Protein AF-A0A9D0HNZ5-F1 (afdb_monomer_lite)

Radius of gyration: 14.34 Å; chains: 1; bounding box: 37×37×33 Å

Foldseek 3Di:
DVQLLVCQLVLPVVSNVVCLVVDPDDQQFWDWPPVVVVDPDIDTDRNLLSSLQSVGDPVSSVVVVVSPRDQCDADPQQDGQLNSCVVSVPVVSNVVSVVVPNDQPFTPGPVRDGSVND

pLDDT: mean 92.06, std 7.95, range [64.19, 98.44]

Secondary structure (DSSP, 8-state):
-HHHHHHHHTT-HHHHHHHHHHS---TTSEEEESGGGT-S--EEEEHHHHHHHTT--HHHHHHHHHTT--TT---TT---HHHHHHHTT-HHHHHHHHHTT--SSS--STT---GGG-

Sequence (118 aa):
MKELLEAIEHDSLPKIKKLLEQKSYNLNKEVVIGQEYDLEEYDEIALLFYVIQKDASLEAIELLLERGMDIHHTNREGLGVVDIAIKYKRKDVISLAKRHGVDITVSKRKSGLTPLML

Structure (mmCIF, N/CA/C/O backbone):
data_AF-A0A9D0HNZ5-F1
#
_entry.id   AF-A0A9D0HNZ5-F1
#
loop_
_atom_site.group_PDB
_atom_site.id
_atom_site.type_symbol
_atom_site.label_atom_id
_atom_site.label_alt_id
_atom_site.label_comp_id
_atom_site.label_asym_id
_atom_site.label_entity_id
_atom_site.label_seq_id
_atom_site.pdbx_PDB_ins_code
_atom_site.Cartn_x
_atom_site.Cartn_y
_atom_site.Cartn_z
_atom_site.occupancy
_atom_site.B_iso_or_equiv
_atom_site.auth_seq_id
_atom_site.auth_comp_id
_atom_site.auth_asym_id
_atom_site.auth_atom_id
_atom_site.pdbx_PDB_model_num
ATOM 1 N N . MET A 1 1 ? -12.527 10.078 5.609 1.00 87.25 1 MET A N 1
ATOM 2 C CA . MET A 1 1 ? -11.199 9.524 5.263 1.00 87.25 1 MET A CA 1
ATOM 3 C C . MET A 1 1 ? -10.292 9.477 6.484 1.00 87.25 1 MET A C 1
ATOM 5 O O . MET A 1 1 ? -9.838 8.393 6.787 1.00 87.25 1 MET A O 1
ATOM 9 N N . LYS A 1 2 ? -10.123 10.579 7.234 1.00 88.81 2 LYS A N 1
ATOM 10 C CA . LYS A 1 2 ? -9.280 10.650 8.448 1.00 88.81 2 LYS A CA 1
ATOM 11 C C . LYS A 1 2 ? -9.409 9.452 9.410 1.00 88.81 2 LYS A C 1
ATOM 13 O O . LYS A 1 2 ? -8.422 8.781 9.650 1.00 88.81 2 LYS A O 1
ATOM 18 N N . GLU A 1 3 ? -10.625 9.113 9.850 1.00 92.75 3 GLU A N 1
ATOM 19 C CA . GLU A 1 3 ? -10.863 7.962 10.753 1.00 92.75 3 GLU A CA 1
ATOM 20 C C . GLU A 1 3 ? -10.371 6.609 10.204 1.00 92.75 3 GLU A C 1
ATOM 22 O O . GLU A 1 3 ? -9.981 5.737 10.975 1.00 92.75 3 GLU A O 1
ATOM 27 N N . LEU A 1 4 ? -10.430 6.416 8.878 1.00 93.25 4 LEU A N 1
ATOM 28 C CA . LEU A 1 4 ? -9.949 5.193 8.233 1.00 93.25 4 LEU A CA 1
ATOM 29 C C . LEU A 1 4 ? -8.418 5.159 8.231 1.00 93.25 4 LEU A C 1
ATOM 31 O O . LEU A 1 4 ? -7.850 4.108 8.489 1.00 93.25 4 LEU A O 1
ATOM 35 N N . LEU A 1 5 ? -7.770 6.302 7.987 1.00 93.06 5 LEU A N 1
ATOM 36 C CA . LEU A 1 5 ? -6.309 6.417 8.026 1.00 93.06 5 LEU A CA 1
ATOM 37 C C . LEU A 1 5 ? -5.777 6.133 9.432 1.00 93.06 5 LEU A C 1
ATOM 39 O O . LEU A 1 5 ? -4.910 5.287 9.584 1.00 93.06 5 LEU A O 1
ATOM 43 N N . GLU A 1 6 ? -6.384 6.729 10.459 1.00 92.56 6 GLU A N 1
ATOM 44 C CA . GLU A 1 6 ? -6.043 6.468 11.865 1.00 92.56 6 GLU A CA 1
ATOM 45 C C . GLU A 1 6 ? -6.218 4.980 12.230 1.00 92.56 6 GLU A C 1
ATOM 47 O O . GLU A 1 6 ? -5.400 4.387 12.929 1.00 92.56 6 GLU A O 1
ATOM 52 N N . ALA A 1 7 ? -7.281 4.336 11.731 1.00 95.00 7 ALA A N 1
ATOM 53 C CA . ALA A 1 7 ? -7.489 2.906 11.943 1.00 95.00 7 ALA A CA 1
ATOM 54 C C . ALA A 1 7 ? -6.418 2.041 11.255 1.00 95.00 7 ALA A C 1
ATOM 56 O O . ALA A 1 7 ? -6.063 1.002 11.802 1.00 95.00 7 ALA A O 1
ATOM 57 N N . ILE A 1 8 ? -5.919 2.461 10.088 1.00 94.38 8 ILE A N 1
ATOM 58 C CA . ILE A 1 8 ? -4.824 1.800 9.365 1.00 94.38 8 ILE A CA 1
ATOM 59 C C . ILE A 1 8 ? -3.492 1.998 10.094 1.00 94.38 8 ILE A C 1
ATOM 61 O O . ILE A 1 8 ? -2.759 1.034 10.268 1.00 94.38 8 ILE A O 1
ATOM 65 N N . GLU A 1 9 ? -3.192 3.211 10.563 1.00 91.44 9 GLU A N 1
ATOM 66 C CA . GLU A 1 9 ? -1.955 3.507 11.303 1.00 91.44 9 GLU A CA 1
ATOM 67 C C . GLU A 1 9 ? -1.852 2.732 12.620 1.00 91.44 9 GLU A C 1
ATOM 69 O O . GLU A 1 9 ? -0.762 2.356 13.041 1.00 91.44 9 GLU A O 1
ATOM 74 N N . HIS A 1 10 ? -2.987 2.467 13.267 1.00 92.81 10 HIS A N 1
ATOM 75 C CA . HIS A 1 10 ? -3.057 1.626 14.463 1.00 92.81 10 HIS A CA 1
ATOM 76 C C . HIS A 1 10 ? -3.325 0.145 14.165 1.00 92.81 10 HIS A C 1
ATOM 78 O O . HIS A 1 10 ? -3.609 -0.611 15.093 1.00 92.81 10 HIS A O 1
ATOM 84 N N . ASP A 1 11 ? -3.293 -0.254 12.890 1.00 92.00 11 ASP A N 1
ATOM 85 C CA . ASP A 1 11 ? -3.538 -1.619 12.411 1.00 92.00 11 ASP A CA 1
ATOM 86 C C . ASP A 1 11 ? -4.816 -2.270 12.991 1.00 92.00 11 ASP A C 1
ATOM 88 O O . ASP A 1 11 ? -4.912 -3.462 13.289 1.00 92.00 11 ASP A O 1
ATOM 92 N N . SER A 1 12 ? -5.853 -1.455 13.194 1.00 95.38 12 SER A N 1
ATOM 93 C CA . SER A 1 12 ? -7.086 -1.865 13.858 1.00 95.38 12 SER A CA 1
ATOM 94 C C . SER A 1 12 ? -8.055 -2.509 12.867 1.00 95.38 12 SER A C 1
ATOM 96 O O . SER A 1 12 ? -9.043 -1.898 12.450 1.00 95.38 12 SER A O 1
ATOM 98 N N . LEU A 1 13 ? -7.819 -3.778 12.517 1.00 95.38 13 LEU A N 1
ATOM 99 C CA . LEU A 1 13 ? -8.66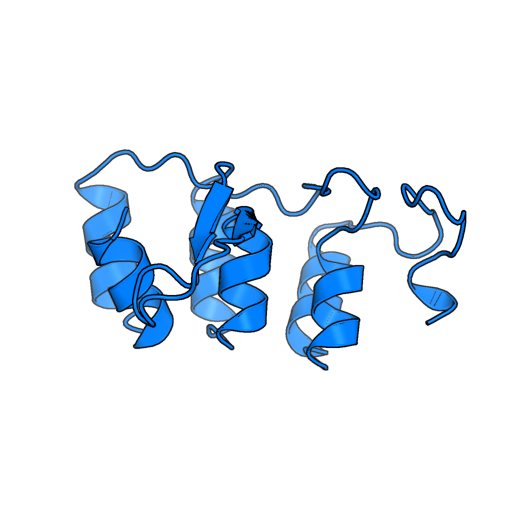3 -4.535 11.578 1.00 95.38 13 LEU A CA 1
ATOM 100 C C . LEU A 1 13 ? -10.175 -4.466 11.886 1.00 95.38 13 LEU A C 1
ATOM 102 O O . LEU A 1 13 ? -10.951 -4.250 10.951 1.00 95.38 13 LEU A O 1
ATOM 106 N N . PRO A 1 14 ? -10.650 -4.588 13.147 1.00 95.62 14 PRO A N 1
ATOM 107 C CA . PRO A 1 14 ? -12.079 -4.473 13.442 1.00 95.62 14 PRO A CA 1
ATOM 108 C C . PRO A 1 14 ? -12.637 -3.078 13.134 1.00 95.62 14 PRO A C 1
ATOM 110 O O . PRO A 1 14 ? -13.755 -2.958 12.629 1.00 95.62 14 PRO A O 1
ATOM 113 N N . LYS A 1 15 ? -11.859 -2.020 13.404 1.00 96.12 15 LYS A N 1
ATOM 114 C CA . LYS A 1 15 ? -12.249 -0.633 13.115 1.00 96.12 15 LYS A CA 1
ATOM 115 C C . LYS A 1 15 ? -12.253 -0.388 11.607 1.00 96.12 15 LYS A C 1
ATOM 117 O O . LYS A 1 15 ? -13.220 0.183 11.112 1.00 96.12 15 LYS A O 1
ATOM 122 N N . ILE A 1 16 ? -11.253 -0.890 10.874 1.00 95.81 16 ILE A N 1
ATOM 123 C CA . ILE A 1 16 ? -11.204 -0.825 9.404 1.00 95.81 16 ILE A CA 1
ATOM 124 C C . ILE A 1 16 ? -12.447 -1.499 8.806 1.00 95.81 16 ILE A C 1
ATOM 126 O O . ILE A 1 16 ? -13.189 -0.850 8.072 1.00 95.81 16 ILE A O 1
ATOM 130 N N . LYS A 1 17 ? -12.742 -2.755 9.177 1.00 95.38 17 LYS A N 1
ATOM 131 C CA . LYS A 1 17 ? -13.922 -3.494 8.681 1.00 95.38 17 LYS A CA 1
ATOM 132 C C . LYS A 1 17 ? -15.222 -2.736 8.935 1.00 95.38 17 LYS A C 1
ATOM 134 O O . LYS A 1 17 ? -15.980 -2.484 7.999 1.00 95.38 17 LYS A O 1
ATOM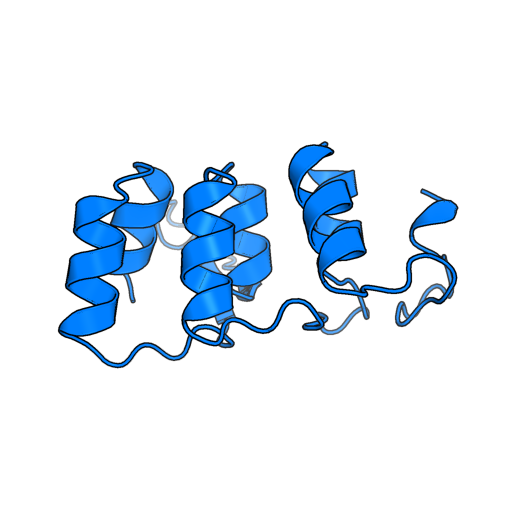 139 N N . LYS A 1 18 ? -15.432 -2.304 10.183 1.00 96.00 18 LYS A N 1
ATOM 140 C CA . LYS A 1 18 ? -16.621 -1.547 10.587 1.00 96.00 18 LYS A CA 1
ATOM 141 C C . LYS A 1 18 ? -16.778 -0.257 9.781 1.00 96.00 18 LYS A C 1
ATOM 143 O O . LYS A 1 18 ? -17.877 0.052 9.331 1.00 96.00 18 LYS A O 1
ATOM 148 N N . LEU A 1 19 ? -15.696 0.499 9.582 1.00 95.94 19 LEU A N 1
ATOM 149 C CA . LEU A 1 19 ? -15.740 1.745 8.814 1.00 95.94 19 LEU A CA 1
ATOM 150 C C . LEU A 1 19 ? -16.093 1.485 7.346 1.00 95.94 19 LEU A C 1
ATOM 152 O O . LEU A 1 19 ? -16.970 2.165 6.817 1.00 95.94 19 LEU A O 1
ATOM 156 N N . LEU A 1 20 ? -15.463 0.490 6.714 1.00 93.81 20 LEU A N 1
ATOM 157 C CA . LEU A 1 20 ? -15.717 0.128 5.314 1.00 93.81 20 LEU A CA 1
ATOM 158 C C . LEU A 1 20 ? -17.135 -0.423 5.075 1.00 93.81 20 LEU A C 1
ATOM 160 O O . LEU A 1 20 ? -17.596 -0.426 3.939 1.00 93.81 20 LEU A O 1
ATOM 164 N N . GLU A 1 21 ? -17.825 -0.908 6.110 1.00 92.88 21 GLU A N 1
ATOM 165 C CA . GLU A 1 21 ? -19.238 -1.321 6.043 1.00 92.88 21 GLU A CA 1
ATOM 166 C C . GLU A 1 21 ? -20.206 -0.150 6.235 1.00 92.88 21 GLU A C 1
ATOM 168 O O . GLU A 1 21 ? -21.246 -0.083 5.586 1.00 92.88 21 GLU A O 1
ATOM 173 N N . GLN A 1 22 ? -19.876 0.781 7.132 1.00 92.50 22 GLN A N 1
ATOM 174 C CA . GLN A 1 22 ? -20.762 1.891 7.487 1.00 92.50 22 GLN A CA 1
ATOM 175 C C . GLN A 1 22 ? -20.705 3.055 6.497 1.00 92.50 22 GLN A C 1
ATOM 177 O O . GLN A 1 22 ? -21.664 3.820 6.385 1.00 92.50 22 GLN A O 1
ATOM 182 N N . LYS A 1 23 ? -19.565 3.246 5.828 1.00 89.38 23 LYS A N 1
ATOM 183 C CA . LYS A 1 23 ? -19.294 4.411 4.985 1.00 89.38 23 LYS A CA 1
ATOM 184 C C . LYS A 1 23 ? -18.721 3.954 3.646 1.00 89.38 23 LYS A C 1
ATOM 186 O O . LYS A 1 23 ? -17.813 3.133 3.591 1.00 89.38 23 LYS A O 1
ATOM 191 N N . SER A 1 24 ? -19.206 4.554 2.561 1.00 88.50 24 SER A N 1
ATOM 192 C CA . SER A 1 24 ? -18.622 4.362 1.232 1.00 88.50 24 SER A CA 1
ATOM 193 C C . SER A 1 24 ? -17.360 5.218 1.095 1.00 88.50 24 SER A C 1
ATOM 195 O O . SER A 1 24 ? -17.444 6.442 0.967 1.00 88.50 24 SER A O 1
ATOM 197 N N . TYR A 1 25 ? -16.185 4.588 1.131 1.00 90.81 25 TYR A N 1
ATOM 198 C CA . TYR A 1 25 ? -14.901 5.244 0.877 1.00 90.81 25 TYR A CA 1
ATOM 199 C C . TYR A 1 25 ? -14.452 5.001 -0.565 1.00 90.81 25 TYR A C 1
ATOM 201 O O . TYR A 1 25 ? -14.488 3.876 -1.048 1.00 90.81 25 TYR A O 1
ATOM 209 N N . ASN A 1 26 ? -13.960 6.043 -1.239 1.00 93.56 26 ASN A N 1
ATOM 210 C CA . ASN A 1 26 ? -13.168 5.850 -2.452 1.00 93.56 26 ASN A CA 1
ATOM 211 C C . ASN A 1 26 ? -11.738 5.479 -2.035 1.00 93.56 26 ASN A C 1
ATOM 213 O O . ASN A 1 26 ? -11.013 6.343 -1.543 1.00 93.56 26 ASN A O 1
ATOM 217 N N . LEU A 1 27 ? -11.360 4.209 -2.195 1.00 95.06 27 LEU A N 1
ATOM 218 C CA . LEU A 1 27 ? -10.041 3.685 -1.815 1.00 95.06 27 LEU A CA 1
ATOM 219 C C . LEU A 1 27 ? -8.944 3.986 -2.848 1.00 95.06 27 LEU A C 1
ATOM 221 O O . LEU A 1 27 ? -7.769 3.800 -2.559 1.00 95.06 27 LEU A O 1
ATOM 225 N N . ASN A 1 28 ? -9.315 4.496 -4.023 1.00 94.81 28 ASN A N 1
ATOM 226 C CA . ASN A 1 28 ? -8.400 4.784 -5.133 1.00 94.81 28 ASN A CA 1
ATOM 227 C C . ASN A 1 28 ? -8.047 6.270 -5.239 1.00 94.81 28 ASN A C 1
ATOM 229 O O . ASN A 1 28 ? -7.483 6.713 -6.237 1.00 94.81 28 ASN A O 1
ATOM 233 N N . LYS A 1 29 ? -8.421 7.055 -4.226 1.00 90.94 29 LYS A N 1
ATOM 234 C CA . LYS A 1 29 ? -8.125 8.483 -4.163 1.00 90.94 29 LYS A CA 1
ATOM 235 C C . LYS A 1 29 ? -6.789 8.751 -3.476 1.00 90.94 29 LYS A C 1
ATOM 237 O O . LYS A 1 29 ? -6.291 7.938 -2.693 1.00 90.94 29 LYS A O 1
ATOM 242 N N . GLU A 1 30 ? -6.279 9.948 -3.708 1.00 91.50 30 GLU A N 1
ATOM 243 C CA . GLU A 1 30 ? -5.127 10.478 -2.994 1.00 91.50 30 GLU A CA 1
ATOM 244 C C . GLU A 1 30 ? -5.503 10.901 -1.561 1.00 91.50 30 GLU A C 1
ATOM 246 O O . GLU A 1 30 ? -6.644 11.275 -1.246 1.00 91.50 30 GLU A O 1
ATOM 251 N N . VAL A 1 31 ? -4.527 10.786 -0.669 1.00 91.31 31 VAL A N 1
ATOM 252 C CA . VAL A 1 31 ? -4.565 11.211 0.724 1.00 91.31 31 VAL A CA 1
ATOM 253 C C . VAL A 1 31 ? -3.449 12.220 0.948 1.00 91.31 31 VAL A C 1
ATOM 255 O O . VAL A 1 31 ? -2.341 12.054 0.445 1.00 91.31 31 VAL A O 1
ATOM 258 N N . VAL A 1 32 ? -3.771 13.271 1.695 1.00 87.75 32 VAL A N 1
ATOM 259 C CA . VAL A 1 32 ? -2.825 14.328 2.050 1.00 87.75 32 VAL A CA 1
ATOM 260 C C . VAL A 1 32 ? -2.045 13.876 3.278 1.00 87.75 32 VAL A C 1
ATOM 262 O O . VAL A 1 32 ? -2.651 13.565 4.307 1.00 87.75 32 VAL A O 1
ATOM 265 N N . ILE A 1 33 ? -0.721 13.855 3.173 1.00 79.25 33 ILE A N 1
ATOM 266 C CA . ILE A 1 33 ? 0.203 13.624 4.287 1.00 79.25 33 ILE A CA 1
ATOM 267 C C . ILE A 1 33 ? 1.008 14.898 4.574 1.00 79.25 33 ILE A C 1
ATOM 269 O O . ILE A 1 33 ? 1.134 15.768 3.718 1.00 79.25 33 ILE A O 1
ATOM 273 N N . GLY A 1 34 ? 1.528 15.039 5.797 1.00 68.94 34 GLY A N 1
ATOM 274 C CA . GLY A 1 34 ? 2.327 16.209 6.197 1.00 68.94 34 GLY A CA 1
ATOM 275 C C . GLY A 1 34 ? 1.531 17.358 6.827 1.00 68.94 34 GLY A C 1
ATOM 276 O O . GLY A 1 34 ? 2.108 18.157 7.558 1.00 68.94 34 GLY A O 1
ATOM 277 N N . GLN A 1 35 ? 0.201 17.390 6.659 1.00 64.75 35 GLN A N 1
ATOM 278 C CA . GLN A 1 35 ? -0.667 18.379 7.324 1.00 64.75 35 GLN A CA 1
ATOM 279 C C . GLN A 1 35 ? -0.624 18.284 8.854 1.00 64.75 35 GLN A C 1
ATOM 281 O O . GLN A 1 35 ? -0.828 19.270 9.551 1.00 64.75 35 GLN A O 1
ATOM 286 N N . GLU A 1 36 ? -0.326 17.100 9.380 1.00 64.50 36 GLU A N 1
ATOM 287 C CA . GLU A 1 36 ? -0.173 16.854 10.815 1.00 64.50 36 GLU A CA 1
ATOM 288 C C . GLU A 1 36 ? 1.096 17.474 11.423 1.00 64.50 36 GLU A C 1
ATOM 290 O O . GLU A 1 36 ? 1.155 17.657 12.636 1.00 64.50 36 GLU A O 1
ATOM 295 N N . TYR A 1 37 ? 2.084 17.819 10.592 1.00 64.19 37 TYR A N 1
ATOM 296 C CA . TYR A 1 37 ? 3.391 18.327 11.018 1.00 64.19 37 TYR A CA 1
ATOM 297 C C . TYR A 1 37 ? 3.583 19.830 10.744 1.00 64.19 37 TYR A C 1
ATOM 299 O O . TYR A 1 37 ? 4.698 20.319 10.898 1.00 64.19 37 TYR A O 1
ATOM 307 N N . ASP A 1 38 ? 2.524 20.544 10.335 1.00 65.88 38 ASP A N 1
ATOM 308 C CA . ASP A 1 38 ? 2.551 21.972 9.954 1.00 65.88 38 ASP A CA 1
ATOM 309 C C . ASP A 1 38 ? 3.658 22.312 8.934 1.00 65.88 38 ASP A C 1
ATOM 311 O O . ASP A 1 38 ? 4.273 23.375 8.962 1.00 65.88 38 ASP A O 1
ATOM 315 N N . LEU A 1 39 ? 3.949 21.360 8.041 1.00 67.50 39 LEU A N 1
ATOM 316 C CA . LEU A 1 39 ? 4.910 21.559 6.962 1.00 67.50 39 LEU A CA 1
ATOM 317 C C . LEU A 1 39 ? 4.314 22.500 5.911 1.00 67.50 39 LEU A C 1
ATOM 319 O O . LEU A 1 39 ? 3.118 22.448 5.628 1.00 67.50 39 LEU A O 1
ATOM 323 N N . GLU A 1 40 ? 5.162 23.332 5.308 1.00 65.25 40 GLU A N 1
ATOM 324 C CA . GLU A 1 40 ? 4.758 24.252 4.234 1.00 65.25 40 GLU A CA 1
ATOM 325 C C . GLU A 1 40 ? 4.376 23.509 2.940 1.00 65.25 40 GLU A C 1
ATOM 327 O O . GLU A 1 40 ? 3.624 24.033 2.118 1.00 65.25 40 GLU A O 1
ATOM 332 N N . GLU A 1 41 ? 4.851 22.268 2.783 1.00 67.12 41 GLU A N 1
ATOM 333 C CA . GLU A 1 41 ? 4.563 21.394 1.649 1.00 67.12 41 GLU A CA 1
ATOM 334 C C . GLU A 1 41 ? 3.844 20.124 2.116 1.00 67.12 41 GLU A C 1
ATOM 336 O O . GLU A 1 41 ? 4.292 19.414 3.022 1.00 67.12 41 GLU A O 1
ATOM 341 N N . TYR A 1 42 ? 2.711 19.836 1.476 1.00 75.62 42 TYR A N 1
ATOM 342 C CA . TYR A 1 42 ? 1.948 18.612 1.678 1.00 75.62 42 TYR A CA 1
ATOM 343 C C . TYR A 1 42 ? 2.088 17.715 0.456 1.00 75.62 42 TYR A C 1
ATOM 345 O O . TYR A 1 42 ? 1.960 18.184 -0.675 1.00 75.62 42 TYR A O 1
ATOM 353 N N . ASP A 1 43 ? 2.269 16.420 0.695 1.00 79.69 43 ASP A N 1
ATOM 354 C CA . ASP A 1 43 ? 2.262 15.429 -0.373 1.00 79.69 43 ASP A CA 1
ATOM 355 C C . ASP A 1 43 ? 0.869 14.808 -0.501 1.00 79.69 43 ASP A C 1
ATOM 357 O O . ASP A 1 43 ? 0.256 14.372 0.478 1.00 79.69 43 ASP A O 1
ATOM 361 N N . GLU A 1 44 ? 0.383 14.726 -1.736 1.00 87.25 44 GLU A N 1
ATOM 362 C CA . GLU A 1 44 ? -0.779 13.924 -2.105 1.00 87.25 44 GLU A CA 1
ATOM 363 C C . GLU A 1 44 ? -0.289 12.578 -2.638 1.00 87.25 44 GLU A C 1
ATOM 365 O O . GLU A 1 44 ? 0.384 12.500 -3.668 1.00 87.25 44 GLU A O 1
ATOM 370 N N . ILE A 1 45 ? -0.611 11.498 -1.926 1.00 91.62 45 ILE A N 1
ATOM 371 C CA . ILE A 1 45 ? -0.230 10.142 -2.331 1.00 91.62 45 ILE A CA 1
ATOM 372 C C . ILE A 1 45 ? -1.449 9.237 -2.400 1.00 91.62 45 ILE A C 1
ATOM 374 O O . ILE A 1 45 ? -2.383 9.378 -1.619 1.00 91.62 45 ILE A O 1
ATOM 378 N N . ALA A 1 46 ? -1.459 8.270 -3.315 1.00 94.44 46 ALA A N 1
ATOM 379 C CA . ALA A 1 46 ? -2.529 7.278 -3.364 1.00 94.44 46 ALA A CA 1
ATOM 380 C C . ALA A 1 46 ? -2.641 6.525 -2.027 1.00 94.44 46 ALA A C 1
ATOM 382 O O . ALA A 1 46 ? -1.619 6.187 -1.421 1.00 94.44 46 ALA A O 1
ATOM 383 N N . LEU A 1 47 ? -3.866 6.198 -1.597 1.00 95.62 47 LEU A N 1
ATOM 384 C CA . LEU A 1 47 ? -4.086 5.422 -0.368 1.00 95.62 47 LEU A CA 1
ATOM 385 C C . LEU A 1 47 ? -3.280 4.112 -0.361 1.00 95.62 47 LEU A C 1
ATOM 387 O O . LEU A 1 47 ? -2.702 3.760 0.662 1.00 95.62 47 LEU A O 1
ATOM 391 N N . LEU A 1 48 ? -3.1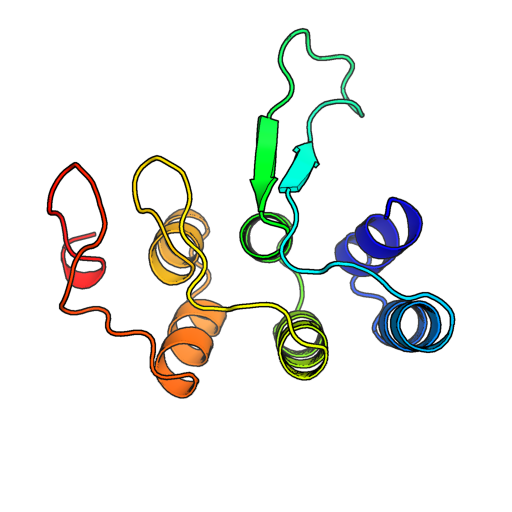72 3.436 -1.510 1.00 97.19 48 LEU A N 1
ATOM 392 C CA . LEU A 1 48 ? -2.340 2.240 -1.665 1.00 97.19 48 LEU A CA 1
ATOM 393 C C . LEU A 1 48 ? -0.879 2.483 -1.257 1.00 97.19 48 LEU A C 1
ATOM 395 O O . LEU A 1 48 ? -0.265 1.647 -0.605 1.00 97.19 48 LEU A O 1
ATOM 399 N N . PHE A 1 49 ? -0.302 3.623 -1.631 1.00 96.31 49 PHE A N 1
ATOM 400 C CA . PHE A 1 49 ? 1.087 3.937 -1.294 1.00 96.31 49 PHE A CA 1
ATOM 401 C C . PHE A 1 49 ? 1.222 4.344 0.167 1.00 96.31 49 PHE A C 1
ATOM 403 O O . PHE A 1 49 ? 2.187 3.954 0.821 1.00 96.31 49 PHE A O 1
ATOM 410 N N . TYR A 1 50 ? 0.221 5.051 0.691 1.00 95.12 50 TYR A N 1
ATOM 411 C CA . TYR A 1 50 ? 0.150 5.415 2.099 1.00 95.12 50 TYR A CA 1
ATOM 412 C C . TYR A 1 50 ? 0.146 4.186 3.015 1.00 95.12 50 TYR A C 1
ATOM 414 O O . TYR A 1 50 ? 0.940 4.135 3.951 1.00 95.12 50 TYR A O 1
ATOM 422 N N . VAL A 1 51 ? -0.680 3.169 2.734 1.00 96.12 51 VAL A N 1
ATOM 423 C CA . VAL A 1 51 ? -0.748 1.970 3.593 1.00 96.12 51 VAL A CA 1
ATOM 424 C C . VAL A 1 51 ? 0.561 1.175 3.595 1.00 96.12 51 VAL A C 1
ATOM 426 O O . VAL A 1 51 ? 0.945 0.625 4.622 1.00 96.12 51 VAL A O 1
ATOM 429 N N . ILE A 1 52 ? 1.293 1.172 2.478 1.00 96.94 52 ILE A N 1
ATOM 430 C CA . ILE A 1 52 ? 2.621 0.545 2.385 1.00 96.94 52 ILE A CA 1
ATOM 431 C C . ILE A 1 52 ? 3.651 1.359 3.175 1.00 96.94 52 ILE A C 1
ATOM 433 O O . ILE A 1 52 ? 4.449 0.795 3.918 1.00 96.94 52 ILE A O 1
ATOM 437 N N . GLN A 1 53 ? 3.624 2.688 3.034 1.00 93.94 53 GLN A N 1
ATOM 438 C CA . GLN A 1 53 ? 4.528 3.604 3.731 1.00 93.94 53 GLN A CA 1
ATOM 439 C C . GLN A 1 53 ? 4.352 3.565 5.254 1.00 93.94 53 GLN A C 1
ATOM 441 O O . GLN A 1 53 ? 5.343 3.644 5.977 1.00 93.94 53 GLN A O 1
ATOM 446 N N . LYS A 1 54 ? 3.111 3.467 5.742 1.00 93.06 54 LYS A N 1
ATOM 447 C CA . LYS A 1 54 ? 2.772 3.428 7.177 1.00 93.06 54 LYS A CA 1
ATOM 448 C C . LYS A 1 54 ? 2.884 2.034 7.793 1.00 93.06 54 LYS A C 1
ATOM 450 O O . LYS A 1 54 ? 2.418 1.816 8.901 1.00 93.06 54 LYS A O 1
ATOM 455 N N . ASP A 1 55 ? 3.509 1.113 7.074 1.00 94.94 55 ASP A N 1
ATOM 456 C CA . ASP A 1 55 ? 3.735 -0.258 7.499 1.00 94.94 55 ASP A CA 1
ATOM 457 C C . ASP A 1 55 ? 2.460 -1.031 7.898 1.00 94.94 55 ASP A C 1
ATOM 459 O O . ASP A 1 55 ? 2.482 -1.860 8.802 1.00 94.94 55 ASP A O 1
ATOM 463 N N . ALA A 1 56 ? 1.333 -0.780 7.218 1.00 96.69 56 ALA A N 1
ATOM 464 C CA . ALA A 1 56 ? 0.080 -1.482 7.506 1.00 96.69 56 ALA A CA 1
ATOM 465 C C . ALA A 1 56 ? 0.235 -2.998 7.305 1.00 96.69 56 ALA A C 1
ATOM 467 O O . ALA A 1 56 ? 0.955 -3.427 6.388 1.00 96.69 56 ALA A O 1
ATOM 468 N N . SER A 1 57 ? -0.459 -3.800 8.123 1.00 97.38 57 SER A N 1
ATOM 469 C CA . SER A 1 57 ? -0.405 -5.262 8.025 1.00 97.38 57 SER A CA 1
ATOM 470 C C . SER A 1 57 ? -0.848 -5.765 6.655 1.00 97.38 57 SER A C 1
ATOM 472 O O . SER A 1 57 ? -1.614 -5.119 5.930 1.00 97.38 57 SER A O 1
ATOM 474 N N . LEU A 1 58 ? -0.372 -6.957 6.295 1.00 97.25 58 LEU A N 1
ATOM 475 C CA . LEU A 1 58 ? -0.755 -7.592 5.040 1.00 97.25 58 LEU A CA 1
ATOM 476 C C . LEU A 1 58 ? -2.268 -7.843 5.000 1.00 97.25 58 LEU A C 1
ATOM 478 O O . LEU A 1 58 ? -2.899 -7.622 3.972 1.00 97.25 58 LEU A O 1
ATOM 482 N N . GLU A 1 59 ? -2.845 -8.214 6.139 1.00 97.50 59 GLU A N 1
ATOM 483 C CA . GLU A 1 59 ? -4.269 -8.442 6.348 1.00 97.50 59 GLU A CA 1
ATOM 484 C C . GLU A 1 59 ? -5.094 -7.166 6.134 1.00 97.50 59 GLU A C 1
ATOM 486 O O . GLU A 1 59 ? -6.173 -7.217 5.540 1.00 97.50 59 GLU A O 1
ATOM 491 N N . ALA A 1 60 ? -4.600 -6.007 6.584 1.00 97.69 60 ALA A N 1
ATOM 492 C CA . ALA A 1 60 ? -5.257 -4.728 6.331 1.00 97.69 60 ALA A CA 1
ATOM 493 C C . ALA A 1 60 ? -5.229 -4.374 4.838 1.00 97.69 60 ALA A C 1
ATOM 495 O O . ALA A 1 60 ? -6.239 -3.923 4.291 1.00 97.69 60 ALA A O 1
ATOM 496 N N . ILE A 1 61 ? -4.094 -4.603 4.169 1.00 97.88 61 ILE A N 1
ATOM 497 C CA . ILE A 1 61 ? -3.952 -4.356 2.730 1.00 97.88 61 ILE A CA 1
ATOM 498 C C . ILE A 1 61 ? -4.876 -5.291 1.940 1.00 97.88 61 ILE A C 1
ATOM 500 O O . ILE A 1 61 ? -5.623 -4.808 1.093 1.00 97.88 61 ILE A O 1
ATOM 504 N N . GLU A 1 62 ? -4.888 -6.594 2.239 1.00 97.75 62 GLU A N 1
ATOM 505 C CA . GLU A 1 62 ? -5.775 -7.575 1.595 1.00 97.75 62 GLU A CA 1
ATOM 506 C C . GLU A 1 62 ? -7.250 -7.197 1.774 1.00 97.75 62 GLU A C 1
ATOM 508 O O . GLU A 1 62 ? -7.988 -7.137 0.791 1.00 97.75 62 GLU A O 1
ATOM 513 N N . LEU A 1 63 ? -7.664 -6.811 2.984 1.00 97.19 63 LEU A N 1
ATOM 514 C CA . LEU A 1 63 ? -9.024 -6.331 3.234 1.00 97.19 63 LEU A CA 1
ATOM 515 C C . LEU A 1 63 ? -9.380 -5.102 2.382 1.00 97.19 63 LEU A C 1
ATOM 517 O O . LEU A 1 63 ? -10.494 -4.999 1.874 1.00 97.19 63 LEU A O 1
ATOM 521 N N . LEU A 1 64 ? -8.468 -4.141 2.229 1.00 97.00 64 LEU A N 1
ATOM 522 C CA . LEU A 1 64 ? -8.715 -2.959 1.399 1.00 97.00 64 LEU A CA 1
ATOM 523 C C . LEU A 1 64 ? -8.815 -3.326 -0.092 1.00 97.00 64 LEU A C 1
ATOM 525 O O . LEU A 1 64 ? -9.667 -2.777 -0.793 1.00 97.00 64 LEU A O 1
ATOM 529 N N . LEU A 1 65 ? -8.000 -4.274 -0.568 1.00 97.44 65 LEU A N 1
ATOM 530 C CA . LEU A 1 65 ? -8.072 -4.807 -1.935 1.00 97.44 65 LEU A CA 1
ATOM 531 C C . LEU A 1 65 ? -9.414 -5.508 -2.191 1.00 97.44 65 LEU A C 1
ATOM 533 O O . LEU A 1 65 ? -10.067 -5.227 -3.194 1.00 97.44 65 LEU A O 1
ATOM 537 N N . GLU A 1 66 ? -9.882 -6.339 -1.253 1.00 96.06 66 GLU A N 1
ATOM 538 C CA . GLU A 1 66 ? -11.209 -6.977 -1.311 1.00 96.06 66 GLU A CA 1
ATOM 539 C C . GLU A 1 66 ? -12.352 -5.955 -1.398 1.00 96.06 66 GLU A C 1
ATOM 541 O O . GLU A 1 66 ? -13.406 -6.231 -1.970 1.00 96.06 66 GLU A O 1
ATOM 546 N N . ARG A 1 67 ? -12.148 -4.754 -0.844 1.00 95.94 67 ARG A N 1
ATOM 547 C CA . ARG A 1 67 ? -13.112 -3.646 -0.876 1.00 95.94 67 ARG A CA 1
ATOM 548 C C . ARG A 1 67 ? -12.912 -2.693 -2.063 1.00 95.94 67 ARG A C 1
ATOM 550 O O . ARG A 1 67 ? -13.521 -1.625 -2.086 1.00 95.94 67 ARG A O 1
ATOM 557 N N . GLY A 1 68 ? -12.118 -3.079 -3.063 1.00 94.94 68 GLY A N 1
ATOM 558 C CA . GLY A 1 68 ? -11.995 -2.368 -4.340 1.00 94.94 68 GLY A CA 1
ATOM 559 C C . GLY A 1 68 ? -10.840 -1.368 -4.430 1.00 94.94 68 GLY A C 1
ATOM 560 O O . GLY A 1 68 ? -10.844 -0.516 -5.323 1.00 94.94 68 GLY A O 1
ATOM 561 N N . MET A 1 69 ? -9.861 -1.443 -3.525 1.00 97.12 69 MET A N 1
ATOM 562 C CA . MET A 1 69 ? -8.579 -0.761 -3.716 1.00 97.12 69 MET A CA 1
ATOM 563 C C . MET A 1 69 ? -7.839 -1.377 -4.916 1.00 97.12 69 MET A C 1
ATOM 565 O O . MET A 1 69 ? -7.677 -2.591 -5.005 1.00 97.12 69 MET A O 1
ATOM 569 N N . ASP A 1 70 ? -7.395 -0.536 -5.843 1.00 97.38 70 ASP A N 1
ATOM 570 C CA . ASP A 1 70 ? -6.739 -0.926 -7.087 1.00 97.38 70 ASP A CA 1
ATOM 571 C C . ASP A 1 70 ? -5.233 -1.084 -6.878 1.00 97.38 70 ASP A C 1
ATOM 573 O O . ASP A 1 70 ? -4.500 -0.106 -6.727 1.00 97.38 70 ASP A O 1
ATOM 577 N N . ILE A 1 71 ? -4.758 -2.328 -6.922 1.00 97.56 71 ILE A N 1
ATOM 578 C CA . ILE A 1 71 ? -3.338 -2.659 -6.777 1.00 97.56 71 ILE A CA 1
ATOM 579 C C . ILE A 1 71 ? -2.479 -2.240 -7.985 1.00 97.56 71 ILE A C 1
ATOM 581 O O . ILE A 1 71 ? -1.255 -2.150 -7.871 1.00 97.56 71 ILE A O 1
ATOM 585 N N . HIS A 1 72 ? -3.095 -1.975 -9.142 1.00 95.94 72 HIS A N 1
ATOM 586 C CA . HIS A 1 72 ? -2.408 -1.571 -10.373 1.00 95.94 72 HIS A CA 1
ATOM 587 C C . HIS A 1 72 ? -2.269 -0.053 -10.522 1.00 95.94 72 HIS A C 1
ATOM 589 O O . HIS A 1 72 ? -1.744 0.413 -11.544 1.00 95.94 72 HIS A O 1
ATOM 595 N N . HIS A 1 73 ? -2.707 0.703 -9.513 1.00 95.31 73 HIS A N 1
ATOM 596 C CA . HIS A 1 73 ? -2.575 2.148 -9.476 1.00 95.31 73 HIS A CA 1
ATOM 597 C C . HIS A 1 73 ? -1.107 2.582 -9.614 1.00 95.31 73 HIS A C 1
ATOM 599 O O . HIS A 1 73 ? -0.197 1.981 -9.034 1.00 95.31 73 HIS A O 1
ATOM 605 N N . THR A 1 74 ? -0.883 3.663 -10.363 1.00 94.06 74 THR A N 1
ATOM 606 C CA . THR A 1 74 ? 0.433 4.284 -10.537 1.00 94.06 74 THR A CA 1
ATOM 607 C C . THR A 1 74 ? 0.365 5.789 -10.337 1.00 94.06 74 THR A C 1
ATOM 609 O O . THR A 1 74 ? -0.579 6.420 -10.809 1.00 94.06 74 THR A O 1
ATOM 612 N N . ASN A 1 75 ? 1.393 6.379 -9.722 1.00 91.50 75 ASN A N 1
ATOM 613 C CA . ASN A 1 75 ? 1.504 7.837 -9.634 1.00 91.50 75 ASN A CA 1
ATOM 614 C C . ASN A 1 75 ? 1.888 8.481 -10.985 1.00 91.50 75 ASN A C 1
ATOM 616 O O . ASN A 1 75 ? 2.101 7.804 -11.993 1.00 91.50 75 ASN A O 1
ATOM 620 N N . ARG A 1 76 ? 2.042 9.813 -10.990 1.00 90.75 76 ARG A N 1
ATOM 621 C CA . ARG A 1 76 ? 2.410 10.620 -12.172 1.00 90.75 76 ARG A CA 1
ATOM 622 C C . ARG A 1 76 ? 3.769 10.269 -12.789 1.00 90.75 76 ARG A C 1
ATOM 624 O O . ARG A 1 76 ? 4.000 10.590 -13.953 1.00 90.75 76 ARG A O 1
ATOM 631 N N . GLU A 1 77 ? 4.648 9.614 -12.037 1.00 91.06 77 GLU A N 1
ATOM 632 C CA . GLU A 1 77 ? 5.951 9.127 -12.507 1.00 91.06 77 GLU A CA 1
ATOM 633 C C . GLU A 1 77 ? 5.894 7.680 -13.011 1.00 91.06 77 GLU A C 1
ATOM 635 O O . GLU A 1 77 ? 6.905 7.145 -13.469 1.00 91.06 77 GLU A O 1
ATOM 640 N N . GLY A 1 78 ? 4.715 7.054 -12.954 1.00 93.06 78 GLY A N 1
ATOM 641 C CA . GLY A 1 78 ? 4.491 5.663 -13.322 1.00 93.06 78 GLY A CA 1
ATOM 642 C C . GLY A 1 78 ? 4.929 4.662 -12.254 1.00 93.06 78 GLY A C 1
ATOM 643 O O . GLY A 1 78 ? 5.042 3.478 -12.566 1.00 93.06 78 GLY A O 1
ATOM 644 N N . LEU A 1 79 ? 5.187 5.116 -11.020 1.00 93.69 79 LEU A N 1
ATOM 645 C CA . LEU A 1 79 ? 5.517 4.239 -9.895 1.00 93.69 79 LEU A CA 1
ATOM 646 C C . LEU A 1 79 ? 4.250 3.551 -9.385 1.00 93.69 79 LEU A C 1
ATOM 648 O O . LEU A 1 79 ? 3.272 4.233 -9.079 1.00 93.69 79 LEU A O 1
ATOM 652 N N . GLY A 1 80 ? 4.276 2.225 -9.279 1.00 95.25 80 GLY A N 1
ATOM 653 C CA . GLY A 1 80 ? 3.187 1.397 -8.763 1.00 95.25 80 GLY A CA 1
ATOM 654 C C . GLY A 1 80 ? 3.496 0.724 -7.425 1.00 95.25 80 GLY A C 1
ATOM 655 O O . GLY A 1 80 ? 4.479 1.022 -6.750 1.00 95.25 80 GLY A O 1
ATOM 656 N N . VAL A 1 81 ? 2.653 -0.236 -7.043 1.00 97.25 81 VAL A N 1
ATOM 657 C CA . VAL A 1 81 ? 2.719 -0.922 -5.739 1.00 97.25 81 VAL A CA 1
ATOM 658 C C . VAL A 1 81 ? 4.094 -1.528 -5.424 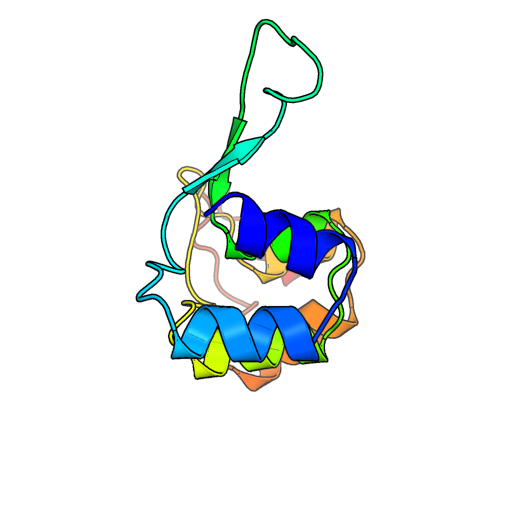1.00 97.25 81 VAL A C 1
ATOM 660 O O . VAL A 1 81 ? 4.593 -1.381 -4.310 1.00 97.25 81 VAL A O 1
ATOM 663 N N . VAL A 1 82 ? 4.738 -2.169 -6.406 1.00 97.31 82 VAL A N 1
ATOM 664 C CA . VAL A 1 82 ? 6.022 -2.865 -6.211 1.00 97.31 82 VAL A CA 1
ATOM 665 C C . VAL A 1 82 ? 7.151 -1.864 -6.015 1.00 97.31 82 VAL A C 1
ATOM 667 O O . VAL A 1 82 ? 8.025 -2.068 -5.180 1.00 97.31 82 VAL A O 1
ATOM 670 N N . ASP A 1 83 ? 7.090 -0.743 -6.723 1.00 95.75 83 ASP A N 1
ATOM 671 C CA . ASP A 1 83 ? 8.069 0.334 -6.636 1.00 95.75 83 ASP A CA 1
ATOM 672 C C . ASP A 1 83 ? 8.115 0.933 -5.230 1.00 95.75 83 ASP A C 1
ATOM 674 O O . ASP A 1 83 ? 9.184 1.117 -4.641 1.00 95.75 83 ASP A O 1
ATOM 678 N N . ILE A 1 84 ? 6.931 1.186 -4.672 1.00 96.00 84 ILE A N 1
ATOM 679 C CA . ILE A 1 84 ? 6.779 1.684 -3.310 1.00 96.00 84 ILE A CA 1
ATOM 680 C C . ILE A 1 84 ? 7.181 0.605 -2.300 1.00 96.00 84 ILE A C 1
ATOM 682 O O . ILE A 1 84 ? 7.933 0.889 -1.369 1.00 96.00 84 ILE A O 1
ATOM 686 N N . ALA A 1 85 ? 6.777 -0.649 -2.509 1.00 97.56 85 ALA A N 1
ATOM 687 C CA . ALA A 1 85 ? 7.154 -1.749 -1.627 1.00 97.56 85 ALA A CA 1
ATOM 688 C C . ALA A 1 85 ? 8.678 -1.971 -1.565 1.00 97.56 85 ALA A C 1
ATOM 690 O O . ALA A 1 85 ? 9.207 -2.209 -0.480 1.00 97.56 85 ALA A O 1
ATOM 691 N N . ILE A 1 86 ? 9.406 -1.827 -2.680 1.00 96.50 86 ILE A N 1
ATOM 692 C CA . ILE A 1 86 ? 10.879 -1.880 -2.706 1.00 96.50 86 ILE A CA 1
ATOM 693 C C . ILE A 1 86 ? 11.470 -0.738 -1.874 1.00 96.50 86 ILE A C 1
ATOM 695 O O . ILE A 1 86 ? 12.291 -0.992 -0.990 1.00 96.50 86 ILE A O 1
ATOM 699 N N . LYS A 1 87 ? 11.009 0.505 -2.092 1.00 95.12 87 LYS A N 1
ATOM 700 C CA . LYS A 1 87 ? 11.464 1.692 -1.342 1.00 95.12 87 LYS A CA 1
ATOM 701 C C . LYS A 1 87 ? 11.332 1.501 0.174 1.00 95.12 87 LYS A C 1
ATOM 703 O O . LYS A 1 87 ? 12.255 1.840 0.911 1.00 95.12 87 LYS A O 1
ATOM 708 N N . TYR A 1 88 ? 10.215 0.931 0.626 1.00 96.19 88 TYR A N 1
ATOM 709 C CA . TYR A 1 88 ? 9.932 0.681 2.046 1.00 96.19 88 TYR A CA 1
ATOM 710 C C . TYR A 1 88 ? 10.332 -0.726 2.527 1.00 96.19 88 TYR A C 1
ATOM 712 O O . TYR A 1 88 ? 10.032 -1.096 3.656 1.00 96.19 88 TYR A O 1
ATOM 720 N N . LYS A 1 89 ? 11.047 -1.512 1.707 1.00 96.75 89 LYS A N 1
ATOM 721 C CA . LYS A 1 89 ? 11.542 -2.866 2.036 1.00 96.75 89 LYS A CA 1
ATOM 722 C C . LYS A 1 89 ? 10.441 -3.877 2.423 1.00 96.75 89 LYS A C 1
ATOM 724 O O . LYS A 1 89 ? 10.710 -4.861 3.113 1.00 96.75 89 LYS A O 1
ATOM 729 N N . ARG A 1 90 ? 9.222 -3.685 1.914 1.00 97.50 90 ARG A N 1
ATOM 730 C CA . ARG A 1 90 ? 8.021 -4.506 2.148 1.00 97.50 90 ARG A CA 1
ATOM 731 C C . ARG A 1 90 ? 7.959 -5.731 1.229 1.00 97.50 90 ARG A C 1
ATOM 733 O O . ARG A 1 90 ? 7.210 -5.776 0.253 1.00 97.50 90 ARG A O 1
ATOM 740 N N . LYS A 1 91 ? 8.784 -6.748 1.510 1.00 96.75 91 LYS A N 1
ATOM 741 C CA . LYS A 1 91 ? 8.847 -7.999 0.711 1.00 96.75 91 LYS A CA 1
ATOM 742 C C . LYS A 1 91 ? 7.525 -8.779 0.691 1.00 96.75 91 LYS A C 1
ATOM 744 O O . LYS A 1 91 ? 7.214 -9.467 -0.284 1.00 96.75 91 LYS A O 1
ATOM 749 N N . ASP A 1 92 ? 6.765 -8.674 1.769 1.00 97.75 92 ASP A N 1
ATOM 750 C CA . ASP A 1 92 ? 5.414 -9.203 1.923 1.00 97.75 92 ASP A CA 1
ATOM 751 C C . ASP A 1 92 ? 4.449 -8.587 0.897 1.00 97.75 92 ASP A C 1
ATOM 753 O O . ASP A 1 92 ? 3.765 -9.320 0.180 1.00 97.75 92 ASP A O 1
ATOM 757 N N . VAL A 1 93 ? 4.488 -7.262 0.724 1.00 98.44 93 VAL A N 1
ATOM 758 C CA . VAL A 1 93 ? 3.677 -6.541 -0.268 1.00 98.44 93 VAL A CA 1
ATOM 759 C C . VAL A 1 93 ? 4.123 -6.853 -1.696 1.00 98.44 93 VAL A C 1
ATOM 761 O O . VAL A 1 93 ? 3.278 -7.015 -2.570 1.00 98.44 93 VAL A O 1
ATOM 764 N N . ILE A 1 94 ? 5.427 -7.022 -1.952 1.00 97.56 94 ILE A N 1
ATOM 765 C CA . ILE A 1 94 ? 5.917 -7.484 -3.269 1.00 97.56 94 ILE A CA 1
ATOM 766 C C . ILE A 1 94 ? 5.318 -8.858 -3.603 1.00 97.56 94 ILE A C 1
ATOM 768 O O . ILE A 1 94 ? 4.853 -9.098 -4.719 1.00 97.56 94 ILE A O 1
ATOM 772 N N . SER A 1 95 ? 5.296 -9.759 -2.618 1.00 97.62 95 SER A N 1
ATOM 773 C CA . SER A 1 95 ? 4.721 -11.095 -2.778 1.00 97.62 95 SER A CA 1
ATOM 774 C C . SER A 1 95 ? 3.211 -11.033 -3.016 1.00 97.62 95 SER A C 1
ATOM 776 O O . SER A 1 95 ? 2.709 -11.739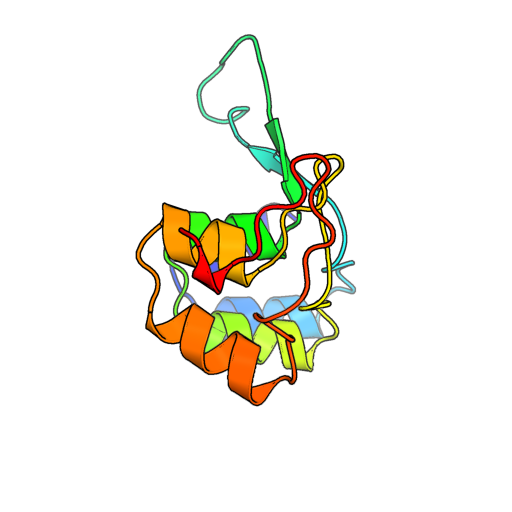 -3.889 1.00 97.62 95 SER A O 1
ATOM 778 N N . LEU A 1 96 ? 2.493 -10.168 -2.292 1.00 98.06 96 LEU A N 1
ATOM 779 C CA . LEU A 1 96 ? 1.068 -9.904 -2.501 1.00 98.06 96 LEU A CA 1
ATOM 780 C C . LEU A 1 96 ? 0.792 -9.354 -3.905 1.00 98.06 96 LEU A C 1
ATOM 782 O O . LEU A 1 96 ? -0.026 -9.914 -4.627 1.00 98.06 96 LEU A O 1
ATOM 786 N N . ALA A 1 97 ? 1.524 -8.327 -4.335 1.00 97.44 97 ALA A N 1
ATOM 787 C CA . ALA A 1 97 ? 1.392 -7.744 -5.667 1.00 97.44 97 ALA A CA 1
ATOM 788 C C . ALA A 1 97 ? 1.553 -8.797 -6.772 1.00 97.44 97 ALA A C 1
ATOM 790 O O . ALA A 1 97 ? 0.748 -8.854 -7.702 1.00 97.44 97 ALA A O 1
ATOM 791 N N . LYS A 1 98 ? 2.531 -9.702 -6.626 1.00 96.44 98 LYS A N 1
ATOM 792 C CA . LYS A 1 98 ? 2.715 -10.831 -7.544 1.00 96.44 98 LYS A CA 1
ATOM 793 C C . LYS A 1 98 ? 1.518 -11.789 -7.545 1.00 96.44 98 LYS A C 1
ATOM 795 O O . LYS A 1 98 ? 1.106 -12.222 -8.618 1.00 96.44 98 LYS A O 1
ATOM 800 N N . ARG A 1 99 ? 0.942 -12.116 -6.377 1.00 97.00 99 ARG A N 1
ATOM 801 C CA . ARG A 1 99 ? -0.277 -12.952 -6.287 1.00 97.00 99 ARG A CA 1
ATOM 802 C C . ARG A 1 99 ? -1.470 -12.314 -6.999 1.00 97.00 99 ARG A C 1
ATOM 804 O O . ARG A 1 99 ? -2.260 -13.029 -7.601 1.00 97.00 99 ARG A O 1
ATOM 811 N N . HIS A 1 100 ? -1.560 -10.988 -6.974 1.00 96.94 100 HIS A N 1
ATOM 812 C CA . HIS A 1 100 ? -2.588 -10.216 -7.673 1.00 96.94 100 HIS A CA 1
ATOM 813 C C . HIS A 1 100 ? -2.233 -9.882 -9.135 1.00 96.94 100 HIS A C 1
ATOM 815 O O . HIS A 1 100 ? -2.907 -9.068 -9.758 1.00 96.94 100 HIS A O 1
ATOM 821 N N . GLY A 1 101 ? -1.202 -10.507 -9.713 1.00 95.75 101 GLY A N 1
ATOM 822 C CA . GLY A 1 101 ? -0.913 -10.395 -11.145 1.00 95.75 101 GLY A CA 1
ATOM 823 C C . GLY A 1 101 ? -0.211 -9.103 -11.564 1.00 95.75 101 GLY A C 1
ATOM 824 O O . GLY A 1 101 ? -0.246 -8.742 -12.739 1.00 95.75 101 GLY A O 1
ATOM 825 N N . VAL A 1 102 ? 0.437 -8.391 -10.639 1.00 96.38 102 VAL A N 1
ATOM 826 C CA . VAL A 1 102 ? 1.283 -7.250 -11.004 1.00 96.38 102 VAL A CA 1
ATOM 827 C C . VAL A 1 102 ? 2.531 -7.757 -11.729 1.00 96.38 102 VAL A C 1
ATOM 829 O O . VAL A 1 102 ? 3.348 -8.479 -11.154 1.00 96.38 102 VAL A O 1
ATOM 832 N N . ASP A 1 103 ? 2.680 -7.367 -12.995 1.00 94.00 103 ASP A N 1
ATOM 833 C CA . ASP A 1 103 ? 3.848 -7.701 -13.807 1.00 94.00 103 ASP A CA 1
ATOM 834 C C . ASP A 1 103 ? 5.044 -6.815 -13.427 1.00 94.00 103 ASP A C 1
ATOM 836 O O . ASP A 1 103 ? 5.029 -5.597 -13.606 1.00 94.00 103 ASP A O 1
ATOM 840 N N . ILE A 1 104 ? 6.088 -7.447 -12.889 1.00 92.50 104 ILE A N 1
ATOM 841 C CA . ILE A 1 104 ? 7.331 -6.795 -12.451 1.00 92.50 104 ILE A CA 1
ATOM 842 C C . ILE A 1 104 ? 8.407 -6.736 -13.543 1.00 92.50 104 ILE A C 1
ATOM 844 O O . ILE A 1 104 ? 9.500 -6.224 -13.301 1.00 92.50 104 ILE A O 1
ATOM 848 N N . THR A 1 105 ? 8.124 -7.297 -14.720 1.00 93.19 105 THR A N 1
ATOM 849 C CA . THR A 1 105 ? 9.044 -7.340 -15.868 1.00 93.19 105 THR A CA 1
ATOM 850 C C . THR A 1 105 ? 8.842 -6.177 -16.833 1.00 93.19 105 THR A C 1
ATOM 852 O O . THR A 1 105 ? 9.703 -5.908 -17.668 1.00 93.19 105 THR A O 1
ATOM 855 N N . VAL A 1 106 ? 7.737 -5.447 -16.685 1.00 91.94 106 VAL A N 1
ATOM 856 C CA . VAL A 1 106 ? 7.409 -4.254 -17.467 1.00 91.94 106 VAL A CA 1
ATOM 857 C C . VAL A 1 106 ? 7.537 -2.997 -16.616 1.00 91.94 106 VAL A C 1
ATOM 859 O O . VAL A 1 106 ? 7.475 -3.037 -15.388 1.00 91.94 106 VAL A O 1
ATOM 862 N N . SER A 1 107 ? 7.713 -1.854 -17.276 1.00 91.38 107 SER A N 1
ATOM 863 C CA . SER A 1 107 ? 7.766 -0.555 -16.614 1.00 91.38 107 SER A CA 1
ATOM 864 C C . SER A 1 107 ? 6.701 0.377 -17.166 1.00 91.38 107 SER A C 1
ATOM 866 O O . SER A 1 107 ? 6.576 0.544 -18.377 1.00 91.38 107 SER A O 1
ATOM 868 N N . LYS A 1 108 ? 5.964 1.019 -16.258 1.00 90.50 108 LYS A N 1
ATOM 869 C CA . LYS A 1 108 ? 5.155 2.209 -16.556 1.00 90.50 108 LYS A CA 1
ATOM 870 C C . LYS A 1 108 ? 5.902 3.502 -16.219 1.00 90.50 108 LYS A C 1
ATOM 872 O O . LYS A 1 108 ? 5.367 4.588 -16.430 1.00 90.50 108 LYS A O 1
ATOM 877 N N . ARG A 1 109 ? 7.120 3.397 -15.675 1.00 91.88 109 ARG A N 1
ATOM 878 C CA . ARG A 1 109 ? 7.894 4.537 -15.194 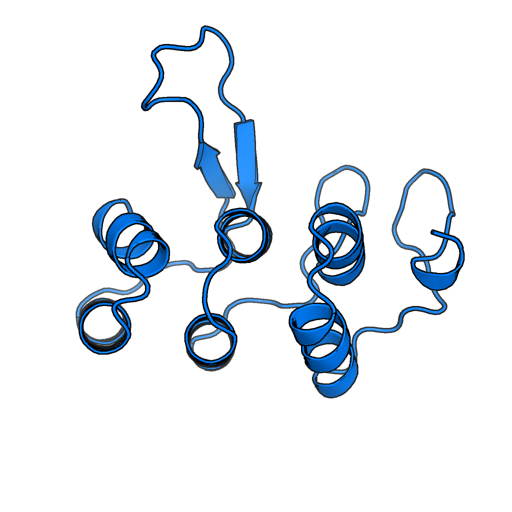1.00 91.88 109 ARG A CA 1
ATOM 879 C C . ARG A 1 109 ? 8.380 5.388 -16.355 1.00 91.88 109 ARG A C 1
ATOM 881 O O . ARG A 1 109 ? 8.840 4.853 -17.362 1.00 91.88 109 ARG A O 1
ATOM 888 N N . LYS A 1 110 ? 8.432 6.707 -16.163 1.00 91.69 110 LYS A N 1
ATOM 889 C CA . LYS A 1 110 ? 9.055 7.616 -17.145 1.00 91.69 110 LYS A CA 1
ATOM 890 C C . LYS A 1 110 ? 10.537 7.312 -17.388 1.00 91.69 110 LYS A C 1
ATOM 892 O O . LYS A 1 110 ? 11.032 7.543 -18.483 1.00 91.69 110 LYS A O 1
ATOM 897 N N . SER A 1 111 ? 11.238 6.776 -16.386 1.00 93.06 111 SER A N 1
ATOM 898 C CA . SER A 1 111 ? 12.643 6.371 -16.515 1.00 93.06 111 SER A CA 1
ATOM 899 C C . SER A 1 111 ? 12.852 5.080 -17.312 1.00 93.06 111 SER A C 1
ATOM 901 O O . SER A 1 111 ? 13.989 4.763 -17.648 1.00 93.06 111 SER A O 1
ATOM 903 N N . GLY A 1 112 ? 11.797 4.297 -17.563 1.00 92.81 112 GLY A N 1
ATOM 904 C CA . GLY A 1 112 ? 11.883 2.984 -18.208 1.00 92.81 112 GLY A CA 1
ATOM 905 C C . GLY A 1 112 ? 12.445 1.855 -17.332 1.00 92.81 112 GLY A C 1
ATOM 906 O O . GLY A 1 112 ? 12.418 0.701 -17.755 1.00 92.81 112 GLY A O 1
ATOM 907 N N . LEU A 1 113 ? 12.915 2.137 -16.108 1.00 94.81 113 LEU A N 1
ATOM 908 C CA . LEU A 1 113 ? 13.403 1.098 -15.192 1.00 94.81 113 LEU A CA 1
ATOM 909 C C . LEU A 1 113 ? 12.267 0.157 -14.794 1.00 94.81 113 LEU A C 1
ATOM 911 O O . LEU A 1 113 ? 11.208 0.608 -14.356 1.00 94.81 113 LEU A O 1
ATOM 915 N N . THR A 1 114 ? 12.480 -1.147 -14.929 1.00 93.31 114 THR A N 1
ATOM 916 C CA . THR A 1 114 ? 11.525 -2.149 -14.435 1.00 93.31 114 THR A CA 1
ATOM 917 C C . THR A 1 114 ? 11.678 -2.310 -12.921 1.00 93.31 114 THR A C 1
ATOM 919 O O . THR A 1 114 ? 12.768 -2.058 -12.398 1.00 93.31 114 THR A O 1
ATOM 922 N N . PRO A 1 115 ? 10.638 -2.756 -12.198 1.00 90.19 115 PRO A N 1
ATOM 923 C CA . PRO A 1 115 ? 10.765 -3.048 -10.773 1.00 90.19 115 PRO A CA 1
ATOM 924 C C . PRO A 1 115 ? 11.895 -4.036 -10.441 1.00 90.19 115 PRO A C 1
ATOM 926 O O . PRO A 1 115 ? 12.499 -3.930 -9.383 1.00 90.19 115 PRO A O 1
ATOM 929 N N . LEU A 1 116 ? 12.218 -4.964 -11.351 1.00 90.31 116 LEU A N 1
ATOM 930 C CA . LEU A 1 116 ? 13.296 -5.946 -11.174 1.00 90.31 116 LEU A CA 1
ATOM 931 C C . LEU A 1 116 ? 14.712 -5.336 -11.210 1.00 90.31 116 LEU A C 1
ATOM 933 O O . LEU A 1 116 ? 15.660 -5.970 -10.758 1.00 90.31 116 LEU A O 1
ATOM 937 N N . MET A 1 117 ? 14.872 -4.133 -11.769 1.00 92.62 117 MET A N 1
ATOM 938 C CA . MET A 1 117 ? 16.167 -3.446 -11.882 1.00 92.62 117 MET A CA 1
ATOM 939 C C . MET A 1 117 ? 16.564 -2.656 -10.623 1.00 92.62 117 MET A C 1
ATOM 941 O O . MET A 1 117 ? 17.624 -2.030 -10.624 1.00 92.62 117 MET A O 1
ATOM 945 N N . LEU A 1 118 ? 15.716 -2.635 -9.592 1.00 86.00 118 LEU A N 1
ATOM 946 C CA . LEU A 1 118 ? 15.877 -1.845 -8.365 1.00 86.00 118 LEU A CA 1
ATOM 947 C C . LEU A 1 118 ? 16.320 -2.723 -7.197 1.00 86.00 118 LEU A C 1
ATOM 949 O O . LEU A 1 118 ? 17.136 -2.222 -6.394 1.00 86.00 118 LEU A O 1
#